Protein AF-A0A522YSC3-F1 (afdb_monomer_lite)

Secondary structure (DSSP, 8-state):
-EEEEEEE-TT--EEEEEEEEGGGTEEEEEEEETTEEEEEEEETTEEEEEEEE--SSPEE-HHHHHHHHHHTHHHHHTT--EEEEEEETTTTEEEEEEEEEE---TT-EEEEEEESSHHHHTTSPPEEEEE-TT--EEEEEEEEEEEEEETTEEEEEEEEEE-----TT--

pLDDT: mean 93.03, std 8.49, range [45.38, 98.62]

Radius of gyration: 16.41 Å; chains: 1; bounding box: 40×37×40 Å

Structure (mmCIF, N/CA/C/O backbone):
data_AF-A0A522YSC3-F1
#
_entry.id   AF-A0A522YSC3-F1
#
loop_
_atom_site.group_PDB
_atom_site.id
_atom_site.type_symbol
_atom_site.label_atom_id
_atom_site.label_alt_id
_atom_site.label_comp_id
_atom_site.label_asym_id
_atom_site.label_entity_id
_atom_site.label_seq_id
_atom_site.pdbx_PDB_ins_code
_atom_site.Cartn_x
_atom_site.Cartn_y
_atom_site.Cartn_z
_atom_site.occupancy
_atom_site.B_iso_or_equiv
_atom_site.auth_seq_id
_atom_site.auth_comp_id
_atom_site.auth_asym_id
_atom_site.auth_atom_id
_atom_site.pdbx_PDB_model_num
ATOM 1 N N . MET A 1 1 ? 10.101 -14.836 -5.448 1.00 84.44 1 MET A N 1
ATOM 2 C CA . MET A 1 1 ? 10.230 -14.175 -4.134 1.00 84.44 1 MET A CA 1
ATOM 3 C C . MET A 1 1 ? 10.007 -12.687 -4.328 1.00 84.44 1 MET A C 1
ATOM 5 O O . MET A 1 1 ? 10.364 -12.178 -5.385 1.00 84.44 1 MET A O 1
ATOM 9 N N . LEU A 1 2 ? 9.428 -12.027 -3.333 1.00 92.00 2 LEU A N 1
ATOM 10 C CA . LEU A 1 2 ? 9.258 -10.583 -3.260 1.00 92.00 2 LEU A CA 1
ATOM 11 C C . LEU A 1 2 ? 9.817 -10.126 -1.913 1.00 92.00 2 LEU A C 1
ATOM 13 O O . LEU A 1 2 ? 9.566 -10.790 -0.910 1.00 92.00 2 LEU A O 1
ATOM 17 N N . ILE A 1 3 ? 10.564 -9.027 -1.897 1.00 95.50 3 ILE A N 1
ATOM 18 C CA . ILE A 1 3 ? 10.986 -8.368 -0.658 1.00 95.50 3 ILE A CA 1
ATOM 19 C C . ILE A 1 3 ? 10.597 -6.899 -0.748 1.00 95.50 3 ILE A C 1
ATOM 21 O O . ILE A 1 3 ? 10.960 -6.223 -1.709 1.00 95.50 3 ILE A O 1
ATOM 25 N N . GLU A 1 4 ? 9.897 -6.421 0.272 1.00 96.50 4 GLU A N 1
ATOM 26 C CA . GLU A 1 4 ? 9.512 -5.026 0.440 1.00 96.50 4 GLU A CA 1
ATOM 27 C C . GLU A 1 4 ? 10.148 -4.475 1.717 1.00 96.50 4 GLU A C 1
ATOM 29 O O . GLU A 1 4 ? 10.076 -5.097 2.777 1.00 96.50 4 GLU A O 1
ATOM 34 N N . LEU A 1 5 ? 10.784 -3.310 1.620 1.00 96.94 5 LEU A N 1
ATOM 35 C CA . LEU A 1 5 ? 11.463 -2.649 2.734 1.00 96.94 5 LEU A CA 1
ATOM 36 C C . LEU A 1 5 ? 11.079 -1.178 2.752 1.00 96.94 5 LEU A C 1
ATOM 38 O O . LEU A 1 5 ? 11.154 -0.516 1.719 1.00 96.94 5 LEU A O 1
ATOM 42 N N . ALA A 1 6 ? 10.717 -0.649 3.918 1.00 97.56 6 ALA A N 1
ATOM 43 C CA . ALA A 1 6 ? 10.451 0.773 4.084 1.00 97.56 6 ALA A CA 1
ATOM 44 C C . ALA A 1 6 ? 11.272 1.356 5.234 1.00 97.56 6 ALA A C 1
ATOM 46 O O . ALA A 1 6 ? 11.353 0.763 6.308 1.00 97.56 6 ALA A O 1
ATOM 47 N N . ALA A 1 7 ? 11.828 2.547 5.023 1.00 97.50 7 ALA A N 1
ATOM 48 C CA . ALA A 1 7 ? 12.315 3.393 6.104 1.00 97.50 7 ALA A CA 1
ATOM 49 C C . ALA A 1 7 ? 11.218 4.403 6.447 1.00 97.50 7 ALA A C 1
ATOM 51 O O . ALA A 1 7 ? 10.757 5.136 5.569 1.00 97.50 7 ALA A O 1
ATOM 52 N N . HIS A 1 8 ? 10.802 4.454 7.708 1.00 96.06 8 HIS A N 1
ATOM 53 C CA . HIS A 1 8 ? 9.745 5.343 8.184 1.00 96.06 8 HIS A CA 1
ATOM 54 C C . HIS A 1 8 ? 10.037 5.846 9.603 1.00 96.06 8 HIS A C 1
ATOM 56 O O . HIS A 1 8 ? 10.905 5.311 10.290 1.00 96.06 8 HIS A O 1
ATOM 62 N N . ASP A 1 9 ? 9.342 6.898 10.038 1.00 93.06 9 ASP A N 1
ATOM 63 C CA . ASP A 1 9 ? 9.384 7.338 11.438 1.00 93.06 9 ASP A CA 1
ATOM 64 C C . ASP A 1 9 ? 8.435 6.521 12.339 1.00 93.06 9 ASP A C 1
ATOM 66 O O . ASP A 1 9 ? 7.758 5.594 11.888 1.00 93.06 9 ASP A O 1
ATOM 70 N N . THR A 1 10 ? 8.375 6.857 13.629 1.00 88.94 10 THR A N 1
ATOM 71 C CA . THR A 1 10 ? 7.506 6.187 14.613 1.00 88.94 10 THR A CA 1
ATOM 72 C C . THR A 1 10 ? 6.010 6.359 14.330 1.00 88.94 10 THR A C 1
ATOM 74 O O . THR A 1 10 ? 5.205 5.577 14.826 1.00 88.94 10 THR A O 1
ATOM 77 N N . GLY A 1 11 ? 5.628 7.350 13.521 1.00 89.19 11 GLY A N 1
ATOM 78 C CA . GLY A 1 11 ? 4.263 7.564 13.045 1.00 89.19 11 GLY A CA 1
ATOM 79 C C . GLY A 1 11 ? 3.957 6.856 11.725 1.00 89.19 11 GLY A C 1
ATOM 80 O O . GLY A 1 11 ? 2.902 7.109 11.144 1.00 89.19 11 GLY A O 1
ATOM 81 N N . TYR A 1 12 ? 4.859 5.993 11.243 1.00 91.69 12 TYR A N 1
ATOM 82 C CA . TYR A 1 12 ? 4.793 5.318 9.943 1.00 91.69 12 TYR A CA 1
ATOM 83 C C . TYR A 1 12 ? 4.873 6.261 8.730 1.00 91.69 12 TYR A C 1
ATOM 85 O O . TYR A 1 12 ? 4.520 5.872 7.612 1.00 91.69 12 TYR A O 1
ATOM 93 N N . LYS A 1 13 ? 5.392 7.486 8.901 1.00 93.69 13 LYS A N 1
ATOM 94 C CA . LYS A 1 13 ? 5.648 8.389 7.775 1.00 93.69 13 LYS A CA 1
ATOM 95 C C . LYS A 1 13 ? 6.859 7.901 6.984 1.00 93.69 13 LYS A C 1
ATOM 97 O O . LYS A 1 13 ? 7.979 7.861 7.494 1.00 93.69 13 LYS A O 1
ATOM 102 N N . VAL A 1 14 ? 6.622 7.549 5.724 1.00 97.25 14 VAL A N 1
ATOM 103 C CA . VAL A 1 14 ? 7.606 6.938 4.822 1.00 97.25 14 VAL A CA 1
ATOM 104 C C . VAL A 1 14 ? 8.677 7.948 4.399 1.00 97.25 14 VAL A C 1
ATOM 106 O O . VAL A 1 14 ? 8.369 9.088 4.055 1.00 97.25 14 VAL A O 1
ATOM 109 N N . ARG A 1 15 ? 9.938 7.509 4.394 1.00 97.62 15 ARG A N 1
ATOM 110 C CA . ARG A 1 15 ? 11.103 8.220 3.836 1.00 97.62 15 ARG A CA 1
ATOM 111 C C . ARG A 1 15 ? 11.675 7.502 2.620 1.00 97.62 15 ARG A C 1
ATOM 113 O O . ARG A 1 15 ? 12.094 8.144 1.662 1.00 97.62 15 ARG A O 1
ATOM 120 N N . GLU A 1 16 ? 11.667 6.174 2.654 1.00 98.31 16 GLU A N 1
ATOM 121 C CA . GLU A 1 16 ? 12.124 5.320 1.562 1.00 98.31 16 GLU A CA 1
ATOM 122 C C . GLU A 1 16 ? 11.254 4.068 1.475 1.00 98.31 16 GLU A C 1
ATOM 124 O O . GLU A 1 16 ? 10.802 3.557 2.500 1.00 98.31 16 GLU A O 1
ATOM 129 N N . PHE A 1 17 ? 11.047 3.569 0.259 1.00 98.44 17 PHE A N 1
ATOM 130 C CA . PHE A 1 17 ? 10.411 2.288 -0.012 1.00 98.44 17 PHE A CA 1
ATOM 131 C C . PHE A 1 17 ? 11.133 1.579 -1.156 1.00 98.44 17 PHE A C 1
ATOM 133 O O . PHE A 1 17 ? 11.312 2.166 -2.219 1.00 98.44 17 PHE A O 1
ATOM 140 N N . THR A 1 18 ? 11.528 0.327 -0.943 1.00 98.19 18 THR A N 1
ATOM 141 C CA . THR A 1 18 ? 12.218 -0.513 -1.925 1.00 98.19 18 THR A CA 1
ATOM 142 C C . THR A 1 18 ? 11.466 -1.828 -2.113 1.00 98.19 18 THR A C 1
ATOM 144 O O . THR A 1 18 ? 11.088 -2.477 -1.140 1.00 98.19 18 THR A O 1
ATOM 147 N N . GLU A 1 19 ? 11.293 -2.232 -3.371 1.00 97.81 19 GLU A N 1
ATOM 148 C CA . GLU A 1 19 ? 10.710 -3.502 -3.805 1.00 97.81 19 GLU A CA 1
ATOM 149 C C . GLU A 1 19 ? 11.732 -4.272 -4.650 1.00 97.81 19 GLU A C 1
ATOM 151 O O . GLU A 1 19 ? 12.125 -3.829 -5.733 1.00 97.81 19 GLU A O 1
ATOM 156 N N . ASN A 1 20 ? 12.107 -5.463 -4.186 1.00 97.12 20 ASN A N 1
ATOM 157 C CA . ASN A 1 20 ? 12.852 -6.446 -4.965 1.00 97.12 20 ASN A CA 1
ATOM 158 C C . ASN A 1 20 ? 11.882 -7.524 -5.453 1.00 97.12 20 ASN A C 1
ATOM 160 O O . ASN A 1 20 ? 11.536 -8.455 -4.719 1.00 97.12 20 ASN A O 1
ATOM 164 N N . GLN A 1 21 ? 11.449 -7.404 -6.705 1.00 95.31 21 GLN A N 1
ATOM 165 C CA . GLN A 1 21 ? 10.531 -8.338 -7.345 1.00 95.31 21 GLN A CA 1
ATOM 166 C C . GLN A 1 21 ? 11.321 -9.351 -8.183 1.00 95.31 21 GLN A C 1
ATOM 168 O O . GLN A 1 21 ? 11.493 -9.205 -9.399 1.00 95.31 21 GLN A O 1
ATOM 173 N N . PHE A 1 22 ? 11.803 -10.408 -7.524 1.00 93.94 22 PHE A N 1
ATOM 174 C CA . PHE A 1 22 ? 12.662 -11.423 -8.143 1.00 93.94 22 PHE A CA 1
ATOM 175 C C . PHE A 1 22 ? 11.950 -12.225 -9.238 1.00 93.94 22 PHE A C 1
ATOM 177 O O . PHE A 1 22 ? 12.616 -12.750 -10.123 1.00 93.94 22 PHE A O 1
ATOM 184 N N . GLN A 1 23 ? 10.612 -12.296 -9.224 1.00 93.31 23 GLN A N 1
ATOM 185 C CA . GLN A 1 23 ? 9.846 -12.948 -10.299 1.00 93.31 23 GLN A CA 1
ATOM 186 C C . GLN A 1 23 ? 10.053 -12.253 -11.651 1.00 93.31 23 GLN A C 1
ATOM 188 O O . GLN A 1 23 ? 10.023 -12.902 -12.691 1.00 93.31 23 GLN A O 1
ATOM 193 N N . LEU A 1 24 ? 10.292 -10.939 -11.623 1.00 92.62 24 LEU A N 1
ATOM 19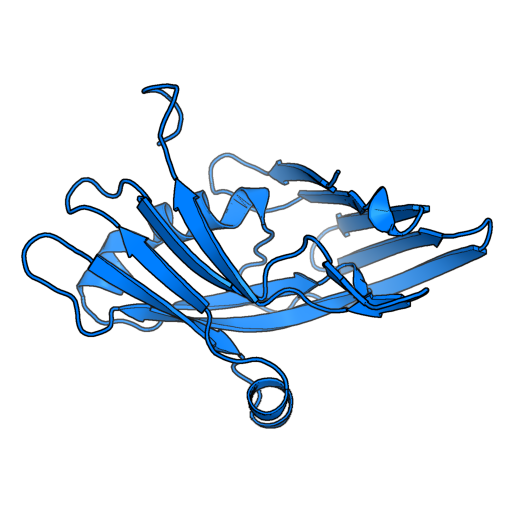4 C CA . LEU A 1 24 ? 10.442 -10.093 -12.806 1.00 92.62 24 LEU A CA 1
ATOM 195 C C . LEU A 1 24 ? 11.890 -9.633 -13.031 1.00 92.62 24 LEU A C 1
ATOM 197 O O . LEU A 1 24 ? 12.134 -8.860 -13.953 1.00 92.62 24 LEU A O 1
ATOM 201 N N . GLY A 1 25 ? 12.836 -10.039 -12.174 1.00 94.44 25 GLY A N 1
ATOM 202 C CA . GLY A 1 25 ? 14.203 -9.507 -12.196 1.00 94.44 25 GLY A CA 1
ATOM 203 C C . GLY A 1 25 ? 14.243 -7.979 -12.067 1.00 94.44 25 GLY A C 1
ATOM 204 O O . GLY A 1 25 ? 15.043 -7.328 -12.739 1.00 94.44 25 GLY A O 1
ATOM 205 N N . LYS A 1 26 ? 13.333 -7.410 -11.262 1.00 96.00 26 LYS A N 1
ATOM 206 C CA . LYS A 1 26 ? 13.122 -5.964 -11.134 1.00 96.00 26 LYS A CA 1
ATOM 207 C C . LYS A 1 26 ? 13.421 -5.498 -9.713 1.00 96.00 26 LYS A C 1
ATOM 209 O O . LYS A 1 26 ? 12.896 -6.063 -8.754 1.00 96.00 26 LYS A O 1
ATOM 214 N N . VAL A 1 27 ? 14.181 -4.415 -9.601 1.00 97.50 27 VAL A N 1
ATOM 215 C CA . VAL A 1 27 ? 14.350 -3.639 -8.366 1.00 97.50 27 VAL A CA 1
ATOM 216 C C . VAL A 1 27 ? 13.696 -2.284 -8.573 1.00 97.50 27 VAL A C 1
ATOM 218 O O . VAL A 1 27 ? 13.813 -1.687 -9.641 1.00 97.50 27 VAL A O 1
ATOM 221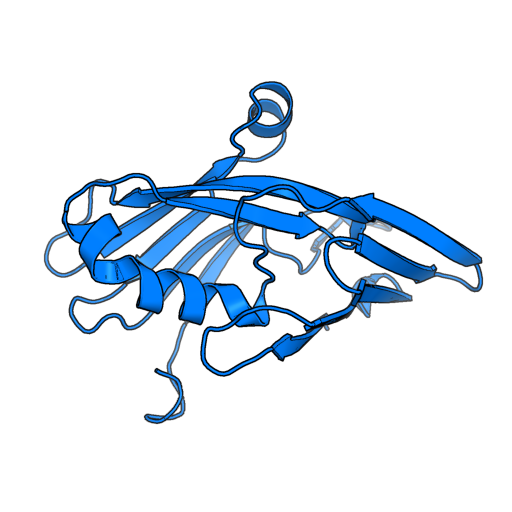 N N . SER A 1 28 ? 12.936 -1.799 -7.602 1.00 98.06 28 SER A N 1
ATOM 222 C CA . SER A 1 28 ? 12.310 -0.479 -7.672 1.00 98.06 28 SER A CA 1
ATOM 223 C C . SER A 1 28 ? 12.383 0.216 -6.326 1.00 98.06 28 SER A C 1
ATOM 225 O O . SER A 1 28 ? 12.311 -0.432 -5.287 1.00 98.06 28 SER A O 1
ATOM 227 N N . LYS A 1 29 ? 12.547 1.534 -6.350 1.00 98.44 29 LYS A N 1
ATOM 228 C CA . LYS A 1 29 ? 12.740 2.359 -5.163 1.00 98.44 29 LYS A CA 1
ATOM 229 C C . LYS A 1 29 ? 11.955 3.657 -5.286 1.00 98.44 29 LYS A C 1
ATOM 231 O O . LYS A 1 29 ? 11.830 4.209 -6.376 1.00 98.44 29 LYS A O 1
ATOM 236 N N . MET A 1 30 ? 11.466 4.145 -4.157 1.00 98.62 30 MET A N 1
ATOM 237 C CA . MET A 1 30 ? 10.926 5.483 -3.981 1.00 98.62 30 MET A CA 1
ATOM 238 C C . MET A 1 30 ? 11.617 6.149 -2.787 1.00 98.62 30 MET A C 1
ATOM 240 O O . MET A 1 30 ? 11.753 5.530 -1.732 1.00 98.62 30 MET A O 1
ATOM 244 N N . THR A 1 31 ? 12.029 7.406 -2.932 1.00 98.56 31 THR A N 1
ATOM 245 C CA . THR A 1 31 ? 12.519 8.257 -1.835 1.00 98.56 31 THR A CA 1
ATOM 246 C C . THR A 1 31 ? 11.655 9.502 -1.682 1.00 98.56 31 THR A C 1
ATOM 248 O O . THR A 1 31 ? 11.051 9.971 -2.649 1.00 98.56 31 THR A O 1
ATOM 251 N N . VAL A 1 32 ? 11.592 10.029 -0.458 1.00 98.12 32 VAL A N 1
ATOM 252 C CA . VAL A 1 32 ? 10.848 11.247 -0.114 1.00 98.12 32 VAL A CA 1
ATOM 253 C C . VAL A 1 32 ? 11.817 12.356 0.296 1.00 98.12 32 VAL A C 1
ATOM 255 O O . VAL A 1 32 ? 12.544 12.222 1.278 1.00 98.12 32 VAL A O 1
ATOM 258 N N . GLU A 1 33 ? 11.780 13.479 -0.419 1.00 96.00 33 GLU A N 1
ATOM 259 C CA . GLU A 1 33 ? 12.530 14.707 -0.129 1.00 96.00 33 GLU A CA 1
ATOM 260 C C . GLU A 1 33 ? 11.541 15.869 0.041 1.00 96.00 33 GLU A C 1
ATOM 262 O O . GLU A 1 33 ? 11.028 16.426 -0.931 1.00 96.00 33 GLU A O 1
ATOM 267 N N . GLY A 1 34 ? 11.217 16.223 1.287 1.00 93.81 34 GLY A N 1
ATOM 268 C CA . GLY A 1 34 ? 10.152 17.191 1.564 1.00 93.81 34 GLY A CA 1
ATOM 269 C C . GLY A 1 34 ? 8.788 16.649 1.123 1.00 93.81 34 GLY A C 1
ATOM 270 O O . GLY A 1 34 ? 8.296 15.681 1.700 1.00 93.81 34 GLY A O 1
ATOM 271 N N . ASN A 1 35 ? 8.180 17.269 0.110 1.00 95.12 35 ASN A N 1
ATOM 272 C CA . ASN A 1 35 ? 6.960 16.789 -0.548 1.00 95.12 35 ASN A CA 1
ATOM 273 C C . ASN A 1 35 ? 7.231 16.163 -1.925 1.00 95.12 35 ASN A C 1
ATOM 275 O O . ASN A 1 35 ? 6.290 15.876 -2.658 1.00 95.12 35 ASN A O 1
ATOM 279 N N . LYS A 1 36 ? 8.493 15.975 -2.314 1.00 97.94 36 LYS A N 1
ATOM 280 C CA . LYS A 1 36 ? 8.849 15.400 -3.607 1.00 97.94 36 LYS A CA 1
ATOM 281 C C . LYS A 1 36 ? 9.139 13.912 -3.463 1.00 97.94 36 LYS A C 1
ATOM 283 O O . LYS A 1 36 ? 9.914 13.506 -2.600 1.00 97.94 36 LYS A O 1
ATOM 288 N N . LEU A 1 37 ? 8.516 13.113 -4.317 1.00 98.50 37 LEU A N 1
ATOM 289 C CA . LEU A 1 37 ? 8.771 11.688 -4.465 1.00 98.50 37 LEU A CA 1
ATOM 290 C C . LEU A 1 37 ? 9.667 11.487 -5.677 1.00 98.50 37 LEU A C 1
ATOM 292 O O . LEU A 1 37 ? 9.383 12.024 -6.749 1.00 98.50 37 LEU A O 1
ATOM 296 N N . ARG A 1 38 ? 10.730 10.702 -5.519 1.00 98.56 38 ARG A N 1
ATOM 297 C CA . ARG A 1 38 ? 11.565 10.257 -6.638 1.00 98.56 38 ARG A CA 1
ATOM 298 C C . ARG A 1 38 ? 11.491 8.753 -6.737 1.00 98.56 38 ARG A C 1
ATOM 300 O O . ARG A 1 38 ? 11.710 8.058 -5.750 1.00 98.56 38 ARG A O 1
ATOM 307 N N . PHE A 1 39 ? 11.199 8.270 -7.931 1.00 98.62 39 PHE A N 1
ATOM 308 C CA . PHE A 1 39 ? 11.087 6.859 -8.245 1.00 98.62 39 PHE A CA 1
ATOM 309 C C . PHE A 1 39 ? 12.270 6.431 -9.102 1.00 98.62 39 PHE A C 1
ATOM 311 O O . PHE A 1 39 ? 12.707 7.163 -9.990 1.00 98.62 39 PHE A O 1
ATOM 318 N N . TYR A 1 40 ? 12.735 5.212 -8.876 1.00 98.38 40 TYR A N 1
ATOM 319 C CA . TYR A 1 40 ? 13.747 4.541 -9.678 1.00 98.38 40 TYR A CA 1
ATOM 320 C C . TYR A 1 40 ? 13.330 3.089 -9.904 1.00 98.38 40 TYR A C 1
ATOM 322 O O . TYR A 1 40 ? 12.765 2.451 -9.013 1.00 98.38 40 TYR A O 1
ATOM 330 N N . SER A 1 41 ? 13.606 2.554 -11.088 1.00 97.88 41 SER A N 1
ATOM 331 C CA . SER A 1 41 ? 13.383 1.149 -11.414 1.00 97.88 41 SER A CA 1
ATOM 332 C C . SER A 1 41 ? 14.501 0.625 -12.305 1.00 97.88 41 SER A C 1
ATOM 334 O O . SER A 1 41 ? 14.867 1.283 -13.277 1.00 97.88 41 SER A O 1
ATOM 336 N N . LEU A 1 42 ? 15.003 -0.569 -11.995 1.00 97.44 42 LEU A N 1
ATOM 337 C CA . LEU A 1 42 ? 15.972 -1.316 -12.789 1.00 97.44 42 LEU A CA 1
ATOM 338 C C . LEU A 1 42 ? 15.376 -2.678 -13.144 1.00 97.44 42 LEU A C 1
ATOM 340 O O . LEU A 1 42 ? 15.047 -3.464 -12.254 1.00 97.44 42 LEU A O 1
ATOM 344 N N . ALA A 1 43 ? 15.262 -2.968 -14.439 1.00 95.44 43 ALA A N 1
ATOM 345 C CA . ALA A 1 43 ? 14.822 -4.267 -14.947 1.00 95.44 43 ALA A CA 1
ATOM 346 C C . ALA A 1 43 ? 15.568 -4.614 -16.238 1.00 95.44 43 ALA A C 1
ATOM 348 O O . ALA A 1 43 ? 15.587 -3.819 -17.178 1.00 95.44 43 ALA A O 1
ATOM 349 N N . GLY A 1 44 ? 16.184 -5.799 -16.298 1.00 91.19 44 GLY A N 1
ATOM 350 C CA . GLY A 1 44 ? 16.890 -6.264 -17.501 1.00 91.19 44 GLY A CA 1
ATOM 351 C C . GLY A 1 44 ? 17.970 -5.293 -18.003 1.00 91.19 44 GLY A C 1
ATOM 352 O O . GLY A 1 44 ? 18.092 -5.087 -19.207 1.00 91.19 44 GLY A O 1
ATOM 353 N N . GLY A 1 45 ? 18.689 -4.634 -17.085 1.00 93.12 45 GLY A N 1
ATOM 354 C CA . GLY A 1 45 ? 19.723 -3.640 -17.404 1.00 93.12 45 GLY A CA 1
ATOM 355 C C . GLY A 1 45 ? 19.199 -2.272 -17.855 1.00 93.12 45 GLY A C 1
ATOM 356 O O . GLY A 1 45 ? 19.996 -1.399 -18.182 1.00 93.12 45 GLY A O 1
ATOM 357 N N . LYS A 1 46 ? 17.877 -2.064 -17.883 1.00 96.00 46 LYS A N 1
ATOM 358 C CA . LYS A 1 46 ? 17.265 -0.776 -18.223 1.00 96.00 46 LYS A CA 1
ATOM 359 C C . LYS A 1 46 ? 16.836 -0.045 -16.966 1.00 96.00 46 LYS A C 1
ATOM 361 O O . LYS A 1 46 ? 16.083 -0.591 -16.158 1.00 96.00 46 LYS A O 1
ATOM 366 N N . GLU A 1 47 ? 17.271 1.202 -16.863 1.00 97.44 47 GLU A N 1
ATOM 367 C CA . GLU A 1 47 ? 16.892 2.112 -15.791 1.00 97.44 47 GLU A CA 1
ATOM 368 C C . GLU A 1 47 ? 15.749 3.027 -16.223 1.00 97.44 47 GLU A C 1
ATOM 370 O O . GLU A 1 47 ? 15.662 3.454 -17.377 1.00 97.44 47 GLU A O 1
ATOM 375 N N . LYS A 1 48 ? 14.863 3.331 -15.279 1.00 97.88 48 LYS A N 1
ATOM 376 C CA . LYS A 1 48 ? 13.819 4.345 -15.412 1.00 97.88 48 LYS A CA 1
ATOM 377 C C . LYS A 1 48 ? 13.758 5.171 -14.140 1.00 97.88 48 LYS A C 1
ATOM 379 O O . LYS A 1 48 ? 13.955 4.640 -13.046 1.00 97.88 48 LYS A O 1
ATOM 384 N N . SER A 1 49 ? 13.414 6.443 -14.285 1.00 97.94 49 SER A N 1
ATOM 385 C CA . SER A 1 49 ? 13.130 7.351 -13.179 1.00 97.94 49 SER A CA 1
ATOM 386 C C . SER A 1 49 ? 11.845 8.134 -13.441 1.00 97.94 49 SER A C 1
ATOM 388 O O . SER A 1 49 ? 11.430 8.311 -14.587 1.00 97.94 49 SER A O 1
ATOM 390 N N . ALA A 1 50 ? 11.193 8.559 -12.365 1.00 98.19 50 ALA A N 1
ATOM 391 C CA . ALA A 1 50 ? 10.030 9.436 -12.406 1.00 98.19 50 ALA A CA 1
ATOM 392 C C . ALA A 1 50 ? 9.986 10.271 -11.127 1.00 98.19 50 ALA A C 1
ATOM 394 O O . ALA A 1 50 ? 10.627 9.929 -10.130 1.00 98.19 50 ALA A O 1
ATOM 395 N N . GLU A 1 51 ? 9.219 11.353 -11.143 1.00 98.06 51 GLU A N 1
ATOM 396 C CA . GLU A 1 51 ? 9.038 12.216 -9.982 1.00 98.06 51 GLU A CA 1
ATOM 397 C C . GLU A 1 51 ? 7.572 12.607 -9.838 1.00 98.06 51 GLU A C 1
ATOM 399 O O . GLU A 1 51 ? 6.875 12.822 -10.828 1.00 98.06 51 GLU A O 1
ATOM 404 N N . GLU A 1 52 ? 7.117 12.733 -8.597 1.00 97.38 52 GLU A N 1
ATOM 405 C CA . GLU A 1 52 ? 5.778 13.217 -8.264 1.00 97.38 52 GLU A CA 1
ATOM 406 C C . GLU A 1 52 ? 5.886 14.216 -7.109 1.00 97.38 52 GLU A C 1
ATOM 408 O O . GLU A 1 52 ? 6.726 14.075 -6.219 1.00 97.38 52 GLU A O 1
ATOM 413 N N . THR A 1 53 ? 5.027 15.231 -7.093 1.00 97.50 53 THR A N 1
ATOM 414 C CA . THR A 1 53 ? 4.829 16.060 -5.901 1.00 97.50 53 THR A CA 1
ATOM 415 C C . THR A 1 53 ? 3.677 15.486 -5.087 1.00 97.50 53 THR A C 1
ATOM 417 O O . THR A 1 53 ? 2.536 15.457 -5.542 1.00 97.50 53 THR A O 1
ATOM 420 N N . LEU A 1 54 ? 3.974 15.038 -3.869 1.00 94.50 54 LEU A N 1
ATOM 421 C CA . LEU A 1 54 ? 2.987 14.544 -2.924 1.00 94.50 54 LEU A CA 1
ATOM 422 C C . LEU A 1 54 ? 2.076 15.693 -2.469 1.00 94.50 54 LEU A C 1
ATOM 424 O O . LEU A 1 54 ? 2.540 16.761 -2.061 1.00 94.50 54 LEU A O 1
ATOM 428 N N . GLY A 1 55 ? 0.767 15.450 -2.531 1.00 93.31 55 GLY A N 1
ATOM 429 C CA . GLY A 1 55 ? -0.247 16.351 -1.987 1.00 93.31 55 GLY A CA 1
ATOM 430 C C . GLY A 1 55 ? -0.321 16.318 -0.455 1.00 93.31 55 GLY A C 1
ATOM 431 O O . GLY A 1 55 ? 0.608 15.913 0.236 1.00 93.31 55 GLY A O 1
ATOM 432 N N . SER A 1 56 ? -1.465 16.726 0.094 1.00 94.50 56 SER A N 1
ATOM 433 C CA . SER A 1 56 ? -1.685 16.788 1.548 1.00 94.50 56 SER A CA 1
ATOM 434 C C . SER A 1 56 ? -2.071 15.454 2.196 1.00 94.50 56 SER A C 1
ATOM 436 O O . SER A 1 56 ? -2.079 15.350 3.422 1.00 94.50 56 SER A O 1
ATOM 438 N N . LEU A 1 57 ? -2.423 14.440 1.400 1.00 96.69 57 LEU A N 1
ATOM 439 C CA . LEU A 1 57 ? -2.823 13.133 1.917 1.00 96.69 57 LEU A CA 1
ATOM 440 C C . LEU A 1 57 ? -1.605 12.315 2.384 1.00 96.69 57 LEU A C 1
ATOM 442 O O . LEU A 1 57 ? -0.556 12.377 1.739 1.00 96.69 57 LEU A O 1
ATOM 446 N N . PRO A 1 58 ? -1.744 11.497 3.447 1.00 96.94 58 PRO A N 1
ATOM 447 C CA . PRO A 1 58 ? -0.671 10.620 3.913 1.00 96.94 58 PRO A CA 1
ATOM 448 C C . PRO A 1 58 ? -0.183 9.665 2.820 1.00 96.94 58 PRO A C 1
ATOM 450 O O . PRO A 1 58 ? -0.995 9.098 2.090 1.00 96.94 58 PRO A O 1
ATOM 453 N N . LEU A 1 59 ? 1.132 9.457 2.739 1.00 98.19 59 LEU A N 1
ATOM 454 C CA . LEU A 1 59 ? 1.752 8.441 1.889 1.00 98.19 59 LEU A CA 1
ATOM 455 C C . LEU A 1 59 ? 1.872 7.117 2.650 1.00 98.19 59 LEU A C 1
ATOM 457 O O . LEU A 1 59 ? 2.402 7.088 3.760 1.00 98.19 59 LEU A O 1
ATOM 461 N N . VAL A 1 60 ? 1.434 6.027 2.027 1.00 97.94 60 VAL A N 1
ATOM 462 C CA . VAL A 1 60 ? 1.461 4.667 2.575 1.00 97.94 60 VAL A CA 1
ATOM 463 C C . VAL A 1 60 ? 2.111 3.719 1.567 1.00 97.94 60 VAL A C 1
ATOM 465 O O . VAL A 1 60 ? 1.945 3.868 0.354 1.00 97.94 60 VAL A O 1
ATOM 468 N N . VAL A 1 61 ? 2.852 2.739 2.079 1.00 97.44 61 VAL A N 1
ATOM 469 C CA . VAL A 1 61 ? 3.475 1.651 1.311 1.00 97.44 61 VAL A CA 1
ATOM 470 C C . VAL A 1 61 ? 3.173 0.318 1.990 1.00 97.44 61 VAL A C 1
ATOM 472 O O . VAL A 1 61 ? 2.755 0.322 3.148 1.00 97.44 61 VAL A O 1
ATOM 475 N N . GLY A 1 62 ? 3.390 -0.810 1.307 1.00 93.81 62 GLY A N 1
ATOM 476 C CA . GLY A 1 62 ? 3.080 -2.148 1.837 1.00 93.81 62 GLY A CA 1
ATOM 477 C C . GLY A 1 62 ? 3.563 -2.351 3.281 1.00 93.81 62 GLY A C 1
ATOM 478 O O . GLY A 1 62 ? 2.732 -2.544 4.171 1.00 93.81 62 GLY A O 1
ATOM 479 N N . PRO A 1 63 ? 4.866 -2.159 3.569 1.00 95.25 63 PRO A N 1
ATOM 480 C CA . PRO A 1 63 ? 5.403 -2.326 4.921 1.00 95.25 63 PRO A CA 1
ATOM 481 C C . PRO A 1 63 ? 4.846 -1.372 5.993 1.00 95.25 63 PRO A C 1
ATOM 483 O O . PRO A 1 63 ? 4.911 -1.696 7.174 1.00 95.25 63 PRO A O 1
ATOM 486 N N . THR A 1 64 ? 4.302 -0.204 5.624 1.00 96.62 64 THR A N 1
ATOM 487 C CA . THR A 1 64 ? 3.726 0.754 6.590 1.00 96.62 64 THR A CA 1
ATOM 488 C C . THR A 1 64 ? 2.206 0.686 6.688 1.00 96.62 64 THR A C 1
ATOM 490 O O . THR A 1 64 ? 1.618 1.335 7.554 1.00 96.62 64 THR A O 1
ATOM 493 N N . PHE A 1 65 ? 1.553 -0.108 5.835 1.00 95.12 65 PHE A N 1
ATOM 494 C CA . PHE A 1 65 ? 0.099 -0.161 5.736 1.00 95.12 65 PHE A CA 1
ATOM 495 C C . PHE A 1 65 ? -0.570 -0.577 7.049 1.00 95.12 65 PHE A C 1
ATOM 497 O O . PHE A 1 65 ? -1.494 0.091 7.507 1.00 95.12 65 PHE A O 1
ATOM 504 N N . TYR A 1 66 ? -0.089 -1.645 7.687 1.00 92.50 66 TYR A N 1
ATOM 505 C CA . TYR A 1 66 ? -0.687 -2.135 8.930 1.00 92.50 66 TYR A CA 1
ATOM 506 C C . TYR A 1 66 ? -0.583 -1.101 10.063 1.00 92.50 66 TYR A C 1
ATOM 508 O O . TYR A 1 66 ? -1.578 -0.802 10.723 1.00 92.50 66 TYR A O 1
ATOM 516 N N . GLY A 1 67 ? 0.580 -0.458 10.208 1.00 93.50 67 GLY A N 1
ATOM 517 C CA . GLY A 1 67 ? 0.770 0.650 11.146 1.00 93.50 67 GLY A CA 1
ATOM 518 C C . GLY A 1 67 ? -0.137 1.849 10.855 1.00 93.50 67 GLY A C 1
ATOM 519 O O . GLY A 1 67 ? -0.700 2.454 11.768 1.00 93.50 67 GLY A O 1
ATOM 520 N N . PHE A 1 68 ? -0.359 2.159 9.575 1.00 96.44 68 PHE A N 1
ATOM 521 C CA . PHE A 1 68 ? -1.304 3.194 9.160 1.00 96.44 68 PHE A CA 1
ATOM 522 C C . PHE A 1 68 ? -2.751 2.858 9.554 1.00 96.44 68 PHE A C 1
ATOM 524 O O . PHE A 1 68 ? -3.458 3.729 10.069 1.00 96.44 68 PHE A O 1
ATOM 531 N N . VAL A 1 69 ? -3.191 1.608 9.363 1.00 96.38 69 VAL A N 1
ATOM 532 C CA . VAL A 1 69 ? -4.514 1.141 9.816 1.00 96.38 69 VAL A CA 1
ATOM 533 C C . VAL A 1 69 ? -4.627 1.251 11.334 1.00 96.38 69 VAL A C 1
ATOM 535 O O . VAL A 1 69 ? -5.616 1.789 11.831 1.00 96.38 69 VAL A O 1
ATOM 538 N N . TYR A 1 70 ? -3.605 0.803 12.067 1.00 94.50 70 TYR A N 1
ATOM 539 C CA . TYR A 1 70 ? -3.570 0.858 13.527 1.00 94.50 70 TYR A CA 1
ATOM 540 C C . TYR A 1 70 ? -3.713 2.294 14.053 1.00 94.50 70 TYR A C 1
ATOM 542 O O . TYR A 1 70 ? -4.555 2.558 14.914 1.00 94.50 70 TYR A O 1
ATOM 550 N N . ASN A 1 71 ? -2.971 3.241 13.473 1.00 95.69 71 ASN A N 1
ATOM 551 C CA . ASN A 1 71 ? -3.030 4.660 13.837 1.00 95.69 71 ASN A CA 1
ATOM 552 C C . ASN A 1 71 ? -4.382 5.320 13.519 1.00 95.69 71 ASN A C 1
ATOM 554 O O . ASN A 1 71 ? -4.713 6.353 14.095 1.00 95.69 71 ASN A O 1
ATOM 558 N N . ASN A 1 72 ? -5.172 4.736 12.617 1.00 97.00 72 ASN A N 1
ATOM 559 C CA . ASN A 1 72 ? -6.490 5.241 12.229 1.00 97.00 72 ASN A CA 1
ATOM 560 C C . ASN A 1 72 ? -7.648 4.376 12.752 1.00 97.00 72 ASN A C 1
ATOM 562 O O . ASN A 1 72 ? -8.800 4.590 12.363 1.00 97.00 72 ASN A O 1
ATOM 566 N N . TRP A 1 73 ? -7.362 3.421 13.641 1.00 97.31 73 TRP A N 1
ATOM 567 C CA . TRP A 1 73 ? -8.313 2.401 14.071 1.00 97.31 73 TRP A CA 1
ATOM 568 C C . TRP A 1 73 ? -9.618 2.986 14.612 1.00 97.31 73 TRP A C 1
ATOM 570 O O . TRP A 1 73 ? -10.698 2.621 14.152 1.00 97.31 73 TRP A O 1
ATOM 580 N N . ASP A 1 74 ? -9.529 3.946 15.530 1.00 97.56 74 ASP A N 1
ATOM 581 C CA . ASP A 1 74 ? -10.706 4.527 16.184 1.00 97.56 74 ASP A CA 1
ATOM 582 C C . ASP A 1 74 ? -11.587 5.290 15.187 1.00 97.56 74 ASP A C 1
ATOM 584 O O . ASP A 1 74 ? -12.815 5.218 15.243 1.00 97.56 74 ASP A O 1
ATOM 588 N N . SER A 1 75 ? -10.971 5.958 14.206 1.00 97.75 75 SER A N 1
ATOM 589 C CA . SER A 1 75 ? -11.704 6.616 13.119 1.00 97.75 75 SER A CA 1
ATOM 590 C C . SER A 1 75 ? -12.445 5.601 12.248 1.00 97.75 75 SER A C 1
ATOM 592 O O . SER A 1 75 ? -13.615 5.813 11.928 1.00 97.75 75 SER A O 1
ATOM 594 N N . LEU A 1 76 ? -11.799 4.483 11.906 1.00 98.00 76 LEU A N 1
ATOM 595 C CA . LEU A 1 76 ? -12.413 3.404 11.128 1.00 98.00 76 LEU A CA 1
ATOM 596 C C . LEU A 1 76 ? -13.551 2.730 11.907 1.00 98.00 76 LEU A C 1
ATOM 598 O O . LEU A 1 76 ? -14.599 2.434 11.331 1.00 98.00 76 LEU A O 1
ATOM 602 N N . MET A 1 77 ? -13.391 2.533 13.220 1.00 96.94 77 MET A N 1
ATOM 603 C CA . MET A 1 77 ? -14.430 1.947 14.074 1.00 96.94 77 MET A CA 1
ATOM 604 C C . MET A 1 77 ? -15.633 2.871 14.246 1.00 96.94 77 MET A C 1
ATOM 606 O O . MET A 1 77 ? -16.761 2.384 14.293 1.00 96.94 77 MET A O 1
ATOM 610 N N . ALA A 1 78 ? -15.409 4.186 14.233 1.00 97.19 78 ALA A N 1
ATOM 611 C CA . ALA A 1 78 ? -16.458 5.201 14.178 1.00 97.19 78 ALA A CA 1
ATOM 612 C C . ALA A 1 78 ? -17.129 5.329 12.791 1.00 97.19 78 ALA A C 1
ATOM 614 O O . ALA A 1 78 ? -17.938 6.231 12.582 1.00 97.19 78 ALA A O 1
ATOM 615 N N . GLY A 1 79 ? -16.785 4.469 11.823 1.00 96.69 79 GLY A N 1
ATOM 616 C CA . GLY A 1 79 ? -17.371 4.461 10.481 1.00 96.69 79 GLY A CA 1
ATOM 617 C C . GLY A 1 79 ? -16.842 5.555 9.548 1.00 96.69 79 GLY A C 1
ATOM 618 O O . GLY A 1 79 ? -17.401 5.751 8.466 1.00 96.69 79 GLY A O 1
ATOM 619 N N . LYS A 1 80 ? -15.775 6.267 9.934 1.00 98.12 80 LYS A N 1
ATOM 620 C CA . LYS A 1 80 ? -15.166 7.300 9.088 1.00 98.12 80 LYS A CA 1
ATOM 621 C C . LYS A 1 80 ? -14.388 6.667 7.937 1.00 98.12 80 LYS A C 1
ATOM 623 O O . LYS A 1 80 ? -13.784 5.604 8.074 1.00 98.12 80 LYS A O 1
ATOM 628 N N . THR A 1 81 ? -14.358 7.381 6.818 1.00 98.31 81 THR A N 1
ATOM 629 C CA . THR A 1 81 ? -13.501 7.058 5.675 1.00 98.31 81 THR A CA 1
ATOM 630 C C . THR A 1 81 ? -12.128 7.698 5.857 1.00 98.31 81 THR A C 1
ATOM 632 O O . THR A 1 81 ? -12.035 8.904 6.090 1.00 98.31 81 THR A O 1
ATOM 635 N N . VAL A 1 82 ? -11.063 6.913 5.700 1.00 98.38 82 VAL A N 1
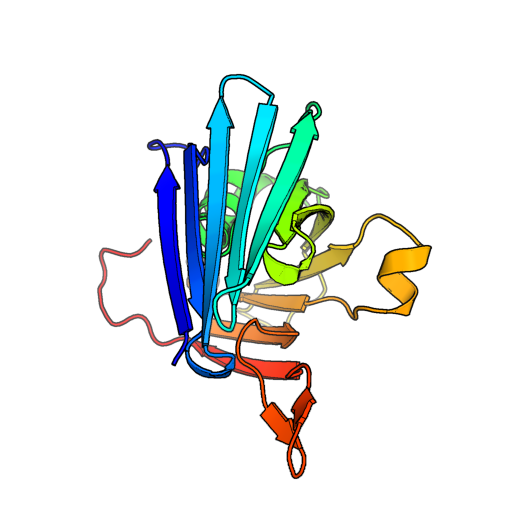ATOM 636 C CA . VAL A 1 82 ? -9.671 7.376 5.820 1.00 98.38 82 VAL A CA 1
ATOM 637 C C . VAL A 1 82 ? -9.023 7.372 4.440 1.00 98.38 82 VAL A C 1
ATOM 639 O O . VAL A 1 82 ? -8.919 6.322 3.815 1.00 98.38 82 VAL A O 1
ATOM 642 N N . LYS A 1 83 ? -8.594 8.539 3.949 1.00 98.19 83 LYS A N 1
ATOM 643 C CA . LYS A 1 83 ? -8.002 8.703 2.609 1.00 98.19 83 LYS A CA 1
ATOM 644 C C . LYS A 1 83 ? -6.485 8.816 2.676 1.00 98.19 83 LYS A C 1
ATOM 646 O O . LYS A 1 83 ? -5.952 9.430 3.596 1.00 98.19 83 LYS A O 1
ATOM 651 N N . PHE A 1 84 ? -5.804 8.269 1.677 1.00 98.06 84 PHE A N 1
ATOM 652 C CA . PHE A 1 84 ? -4.345 8.251 1.601 1.00 98.06 84 PHE A CA 1
ATOM 653 C C . PHE A 1 84 ? -3.857 8.074 0.155 1.00 98.06 84 PHE A C 1
ATOM 655 O O . PHE A 1 84 ? -4.639 7.817 -0.765 1.00 98.06 84 PHE A O 1
ATOM 662 N N . ARG A 1 85 ? -2.549 8.237 -0.051 1.00 97.75 85 ARG A N 1
ATOM 663 C CA . ARG A 1 85 ? -1.834 7.931 -1.293 1.00 97.75 85 ARG A CA 1
ATOM 664 C C . ARG A 1 85 ? -1.033 6.656 -1.089 1.00 97.75 85 ARG A C 1
ATOM 666 O O . ARG A 1 85 ? -0.254 6.568 -0.147 1.00 97.75 85 ARG A O 1
ATOM 673 N N . TYR A 1 86 ? -1.213 5.681 -1.967 1.00 96.75 86 TYR A N 1
ATOM 674 C CA . TYR A 1 86 ? -0.473 4.427 -1.945 1.00 96.75 86 TYR A CA 1
ATOM 675 C C . TYR A 1 86 ? 0.597 4.428 -3.036 1.00 96.75 86 TYR A C 1
ATOM 677 O O . TYR A 1 86 ? 0.286 4.725 -4.191 1.00 96.75 86 TYR A O 1
ATOM 685 N N . CYS A 1 87 ? 1.845 4.119 -2.685 1.00 96.69 87 CYS A N 1
ATOM 686 C CA . CYS A 1 87 ? 2.934 4.015 -3.659 1.00 96.69 87 CYS A CA 1
ATOM 687 C C . CYS A 1 87 ? 2.805 2.732 -4.483 1.00 96.69 87 CYS A C 1
ATOM 689 O O . CYS A 1 87 ? 2.793 1.636 -3.925 1.00 96.69 87 CYS A O 1
ATOM 691 N N . VAL A 1 88 ? 2.760 2.856 -5.811 1.00 93.06 88 VAL A N 1
ATOM 692 C CA . VAL A 1 88 ? 2.744 1.710 -6.724 1.00 93.06 88 VAL A CA 1
ATOM 693 C C . VAL A 1 88 ? 4.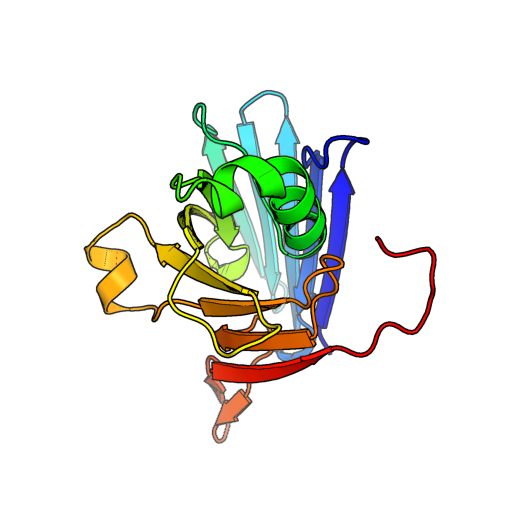023 1.736 -7.552 1.00 93.06 88 VAL A C 1
ATOM 695 O O . VAL A 1 88 ? 4.069 2.308 -8.639 1.00 93.06 88 VAL A O 1
ATOM 698 N N . LEU A 1 89 ? 5.082 1.091 -7.053 1.00 95.25 89 LEU A N 1
ATOM 699 C CA . LEU A 1 89 ? 6.409 1.118 -7.685 1.00 95.25 89 LEU A CA 1
ATOM 700 C C . LEU A 1 89 ? 6.414 0.588 -9.125 1.00 95.25 89 LEU A C 1
ATOM 702 O O . LEU A 1 89 ? 7.168 1.082 -9.957 1.00 95.25 89 LEU A O 1
ATOM 706 N N . ALA A 1 90 ? 5.539 -0.365 -9.458 1.00 90.00 90 ALA A N 1
ATOM 707 C CA . ALA A 1 90 ? 5.371 -0.845 -10.832 1.00 90.00 90 ALA A CA 1
ATOM 708 C C . ALA A 1 90 ? 4.876 0.237 -11.812 1.00 90.00 90 ALA A C 1
ATOM 710 O O . ALA A 1 90 ? 5.113 0.119 -13.011 1.00 90.00 90 ALA A O 1
ATOM 711 N N . ARG A 1 91 ? 4.203 1.276 -11.302 1.00 91.75 91 ARG A N 1
ATOM 712 C CA . ARG A 1 91 ? 3.702 2.424 -12.069 1.00 91.75 91 ARG A CA 1
ATOM 713 C C . ARG A 1 91 ? 4.549 3.687 -11.872 1.00 91.75 91 ARG A C 1
ATOM 715 O O . ARG A 1 91 ? 4.373 4.639 -12.618 1.00 91.75 91 ARG A O 1
ATOM 722 N N . MET A 1 92 ? 5.477 3.674 -10.909 1.00 96.25 92 MET A N 1
ATOM 723 C CA . MET A 1 92 ? 6.326 4.815 -10.536 1.00 96.25 92 MET A CA 1
ATOM 724 C C . MET A 1 92 ? 5.520 6.079 -10.204 1.00 96.25 92 MET A C 1
ATOM 726 O O . MET A 1 92 ? 5.916 7.193 -10.532 1.00 96.25 92 MET A O 1
ATOM 730 N N . GLU A 1 93 ? 4.374 5.878 -9.559 1.00 95.50 93 GLU A N 1
ATOM 731 C CA . GLU A 1 93 ? 3.462 6.932 -9.131 1.00 95.50 93 GLU A CA 1
ATOM 732 C C . GLU A 1 93 ? 2.748 6.510 -7.845 1.00 95.50 93 GLU A C 1
ATOM 734 O O . GLU A 1 93 ? 2.780 5.341 -7.432 1.00 95.50 93 GLU A O 1
ATOM 739 N N . THR A 1 94 ? 2.056 7.458 -7.225 1.00 96.62 94 THR A N 1
ATOM 740 C CA . THR A 1 94 ? 1.102 7.174 -6.161 1.00 96.62 94 THR A CA 1
ATOM 741 C C . THR A 1 94 ? -0.335 7.172 -6.673 1.00 96.62 94 THR A C 1
ATOM 743 O O . THR A 1 94 ? -0.715 7.877 -7.608 1.00 96.62 94 THR A O 1
ATOM 746 N N . VAL A 1 95 ? -1.178 6.373 -6.029 1.00 94.69 95 VAL A N 1
ATOM 747 C CA . VAL A 1 95 ? -2.603 6.255 -6.349 1.00 94.69 95 VAL A CA 1
ATOM 748 C C . VAL A 1 95 ? -3.427 6.591 -5.112 1.00 94.69 95 VAL A C 1
ATOM 750 O O . VAL A 1 95 ? -3.055 6.250 -3.994 1.00 94.69 95 VAL A O 1
ATOM 753 N N . GLY A 1 96 ? -4.542 7.297 -5.296 1.00 96.06 96 GLY A N 1
ATOM 754 C CA . GLY A 1 96 ? -5.452 7.638 -4.204 1.00 96.06 96 GLY A CA 1
ATOM 755 C C . GLY A 1 96 ? -6.294 6.436 -3.794 1.00 96.06 96 GLY A C 1
ATOM 756 O O . GLY A 1 96 ? -6.919 5.806 -4.648 1.00 96.06 96 GLY A O 1
ATOM 757 N N . PHE A 1 97 ? -6.328 6.156 -2.495 1.00 97.06 97 PHE A N 1
ATOM 758 C CA . PHE A 1 97 ? -7.135 5.098 -1.900 1.00 97.06 97 PHE A CA 1
ATOM 759 C C . PHE A 1 97 ? -7.904 5.608 -0.687 1.00 97.06 97 PHE A C 1
ATOM 761 O O . PHE A 1 97 ? -7.549 6.614 -0.064 1.00 97.06 97 PHE A O 1
ATOM 768 N N . GLU A 1 98 ? -8.964 4.885 -0.351 1.00 97.88 98 GLU A N 1
ATOM 769 C CA . GLU A 1 98 ? -9.687 5.072 0.895 1.00 97.88 98 GLU A CA 1
ATOM 770 C C . GLU A 1 98 ? -9.920 3.753 1.627 1.00 97.88 98 GLU A C 1
ATOM 772 O O . GLU A 1 98 ? -10.144 2.720 0.996 1.00 97.88 98 GLU A O 1
ATOM 777 N N . LEU A 1 99 ? -9.860 3.817 2.958 1.00 98.31 99 LEU A N 1
ATOM 778 C CA . LEU A 1 99 ? -10.231 2.748 3.874 1.00 98.31 99 LEU A CA 1
ATOM 779 C C . LEU A 1 99 ? -11.590 3.038 4.495 1.00 98.31 99 LEU A C 1
ATOM 781 O O . LEU A 1 99 ? -11.848 4.158 4.949 1.00 98.31 99 LEU A O 1
ATOM 785 N N . LYS A 1 100 ? -12.427 2.007 4.579 1.00 98.19 100 LYS A N 1
ATOM 786 C CA . LYS A 1 100 ? -13.699 2.061 5.296 1.00 98.19 100 LYS A CA 1
ATOM 787 C C . LYS A 1 100 ? -13.983 0.725 5.974 1.00 98.19 100 LYS A C 1
ATOM 789 O O . LYS A 1 100 ? -13.774 -0.328 5.375 1.00 98.19 100 LYS A O 1
ATOM 794 N N . LYS A 1 101 ? -14.498 0.763 7.204 1.00 97.62 101 LYS A N 1
ATOM 795 C CA . LYS A 1 101 ? -15.083 -0.423 7.839 1.00 97.62 101 LYS A CA 1
ATOM 796 C C . LYS A 1 101 ? -16.338 -0.851 7.073 1.00 97.62 101 LYS A C 1
ATOM 798 O O . LYS A 1 101 ? -17.175 -0.014 6.733 1.00 97.62 101 LYS A O 1
ATOM 803 N N . THR A 1 102 ? -16.461 -2.145 6.819 1.00 96.19 102 THR A N 1
ATOM 804 C CA . THR A 1 102 ? -17.605 -2.762 6.138 1.00 96.19 102 THR A CA 1
ATOM 805 C C . THR A 1 102 ? -18.269 -3.805 7.030 1.00 96.19 102 THR A C 1
ATOM 807 O O . THR A 1 102 ? -17.799 -4.090 8.137 1.00 96.19 102 THR A O 1
ATOM 810 N N . ASP A 1 103 ? -19.355 -4.392 6.530 1.00 88.81 103 ASP A N 1
ATOM 811 C CA . ASP A 1 103 ? -20.025 -5.504 7.192 1.00 88.81 103 ASP A CA 1
ATOM 812 C C . ASP A 1 103 ? -19.044 -6.653 7.444 1.00 88.81 103 ASP A C 1
ATOM 814 O O . ASP A 1 103 ? -18.136 -6.933 6.653 1.00 88.81 103 ASP A O 1
ATOM 818 N N . SER A 1 104 ? -19.190 -7.274 8.608 1.00 87.06 104 SER A N 1
ATOM 819 C CA . SER A 1 104 ? -18.295 -8.313 9.110 1.00 87.06 104 SER A CA 1
ATOM 820 C C . SER A 1 104 ? -19.081 -9.344 9.910 1.00 87.06 104 SER A C 1
ATOM 822 O O . SER A 1 104 ? -20.147 -9.052 10.449 1.00 87.06 104 SER A O 1
ATOM 824 N N . ALA A 1 105 ? -18.555 -10.568 9.961 1.00 85.75 105 ALA A N 1
ATOM 8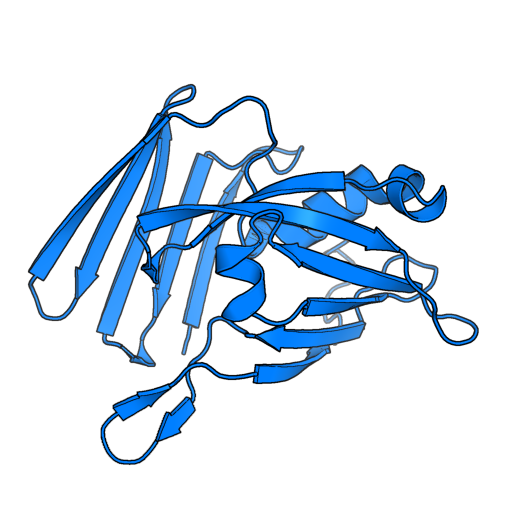25 C CA . ALA A 1 105 ? -19.089 -11.619 10.814 1.00 85.75 105 ALA A CA 1
ATOM 826 C C . ALA A 1 105 ? -18.902 -11.277 12.303 1.00 85.75 105 ALA A C 1
ATOM 828 O O . ALA A 1 105 ? -18.092 -10.420 12.668 1.00 85.75 105 ALA A O 1
ATOM 829 N N . ALA A 1 106 ? -19.618 -11.992 13.177 1.00 83.44 106 ALA A N 1
ATOM 830 C CA . ALA A 1 106 ? -19.406 -11.892 14.618 1.00 83.44 106 ALA A CA 1
ATOM 831 C C . ALA A 1 106 ? -17.923 -12.136 14.963 1.00 83.44 106 ALA A C 1
ATOM 833 O O . ALA A 1 106 ? -17.308 -13.074 14.457 1.00 83.44 106 ALA A O 1
ATOM 834 N N . ASN A 1 107 ? -17.360 -11.287 15.828 1.00 89.81 107 ASN A N 1
ATOM 835 C CA . ASN A 1 107 ? -15.952 -11.309 16.253 1.00 89.81 107 ASN A CA 1
ATOM 836 C C . ASN A 1 107 ? -14.915 -11.080 15.142 1.00 89.81 107 ASN A C 1
ATOM 838 O O . ASN A 1 107 ? -13.753 -11.453 15.299 1.00 89.81 107 ASN A O 1
ATOM 842 N N . GLN A 1 108 ? -15.301 -10.444 14.039 1.00 94.94 108 GLN A N 1
ATOM 843 C CA . GLN A 1 108 ? -14.370 -9.980 13.017 1.00 94.94 108 GLN A CA 1
ATOM 844 C C . GLN A 1 108 ? -14.628 -8.516 12.689 1.00 94.94 108 GLN A C 1
ATOM 846 O O . GLN A 1 108 ? -15.711 -7.980 12.912 1.00 94.94 108 GLN A O 1
ATOM 851 N N . ILE A 1 109 ? -13.607 -7.863 12.150 1.00 97.00 109 ILE A N 1
ATOM 852 C CA . ILE A 1 109 ? -13.667 -6.491 11.668 1.00 97.00 109 ILE A CA 1
ATOM 853 C C . ILE A 1 109 ? -13.136 -6.501 10.243 1.00 97.00 109 ILE A C 1
ATOM 855 O O . ILE A 1 109 ? -11.966 -6.802 10.017 1.00 97.00 109 ILE A O 1
ATOM 859 N N . ARG A 1 110 ? -13.997 -6.171 9.278 1.00 97.44 110 ARG A N 1
ATOM 860 C CA . ARG A 1 110 ? -13.625 -6.093 7.863 1.00 97.44 110 ARG A CA 1
ATOM 861 C C . ARG A 1 110 ? -13.389 -4.637 7.476 1.00 97.44 110 ARG A C 1
ATOM 863 O O . ARG A 1 110 ? -14.228 -3.772 7.735 1.00 97.44 110 ARG A O 1
ATOM 870 N N . ILE A 1 111 ? -12.234 -4.366 6.880 1.00 98.06 111 ILE A N 1
ATOM 871 C CA . ILE A 1 111 ? -11.849 -3.053 6.360 1.00 98.06 111 ILE A CA 1
ATOM 872 C C . ILE A 1 111 ? -11.625 -3.205 4.862 1.00 98.06 111 ILE A C 1
ATOM 874 O O . ILE A 1 111 ? -10.831 -4.034 4.426 1.00 98.06 111 ILE A O 1
ATOM 878 N N . GLN A 1 112 ? -12.333 -2.406 4.073 1.00 97.94 112 GLN A N 1
ATOM 879 C CA . GLN A 1 112 ? -12.180 -2.350 2.628 1.00 97.94 112 GLN A CA 1
ATOM 880 C C . GLN A 1 112 ? -11.244 -1.205 2.249 1.00 97.94 112 GLN A C 1
ATOM 882 O O . GLN A 1 112 ? -11.431 -0.078 2.707 1.00 97.94 112 GLN A O 1
ATOM 887 N N . MET A 1 113 ? -10.288 -1.493 1.371 1.00 97.19 113 MET A N 1
ATOM 888 C CA . MET A 1 113 ? -9.455 -0.529 0.664 1.00 97.19 113 MET A CA 1
ATOM 889 C C . MET A 1 113 ? -9.895 -0.466 -0.793 1.00 97.19 113 MET A C 1
ATOM 891 O O . MET A 1 113 ? -9.880 -1.483 -1.484 1.00 97.19 113 MET A O 1
ATOM 895 N N . LYS A 1 114 ? -10.247 0.721 -1.288 1.00 95.75 114 LYS A N 1
ATOM 896 C CA . LYS A 1 114 ? -10.611 0.899 -2.701 1.00 95.75 114 LYS A CA 1
ATOM 897 C C . LYS A 1 114 ? -9.983 2.148 -3.321 1.00 95.75 114 LYS A C 1
ATOM 899 O O . LYS A 1 114 ? -9.732 3.117 -2.595 1.00 95.75 114 LYS A O 1
ATOM 904 N N . PRO A 1 115 ? -9.732 2.155 -4.642 1.00 94.69 115 PRO A N 1
ATOM 905 C CA . PRO A 1 115 ? -9.250 3.344 -5.334 1.00 94.69 115 PRO A CA 1
ATOM 906 C C . PRO A 1 115 ? -10.255 4.500 -5.239 1.00 94.69 115 PRO A C 1
ATOM 908 O O . PRO A 1 115 ? -11.463 4.288 -5.321 1.00 94.69 115 PRO A O 1
ATOM 911 N N . THR A 1 116 ? -9.769 5.738 -5.127 1.00 93.56 116 THR A N 1
ATOM 912 C CA . THR A 1 116 ? -10.637 6.934 -5.137 1.00 93.56 116 THR A CA 1
ATOM 913 C C . THR A 1 116 ? -10.987 7.413 -6.547 1.00 93.56 116 THR A C 1
ATOM 915 O O . THR A 1 116 ? -11.909 8.204 -6.714 1.00 93.56 116 THR A O 1
ATOM 918 N N . SER A 1 117 ? -10.226 6.994 -7.562 1.00 88.06 117 SER A N 1
ATOM 919 C CA . SER A 1 117 ? -10.467 7.355 -8.964 1.00 88.06 117 SER A CA 1
ATOM 920 C C . SER A 1 117 ? -11.387 6.339 -9.631 1.00 88.06 117 SER A C 1
ATOM 922 O O . SER A 1 117 ? -11.087 5.144 -9.615 1.00 88.06 117 SER A O 1
ATOM 924 N N . PHE A 1 118 ? -12.445 6.823 -10.290 1.00 79.69 118 PHE A N 1
ATOM 925 C CA . PHE A 1 118 ? -13.393 5.982 -11.026 1.00 79.69 118 PHE A CA 1
ATOM 926 C C . PHE A 1 118 ? -12.701 5.132 -12.103 1.00 79.69 118 PHE A C 1
ATOM 928 O O . PHE A 1 118 ? -12.920 3.927 -12.182 1.00 79.69 118 PHE A O 1
ATOM 935 N N . VAL A 1 119 ? -11.785 5.728 -12.873 1.00 80.56 119 VAL A N 1
ATOM 936 C CA . VAL A 1 119 ? -11.045 5.013 -13.928 1.00 80.56 119 VAL A CA 1
ATOM 937 C C . VAL A 1 119 ? -10.197 3.882 -13.344 1.00 80.56 119 VAL A C 1
ATOM 939 O O . VAL A 1 119 ? -10.125 2.803 -13.920 1.00 80.56 119 VAL A O 1
ATOM 942 N N . ILE A 1 120 ? -9.586 4.095 -12.174 1.00 80.94 120 ILE A N 1
ATOM 943 C CA . ILE A 1 120 ? -8.774 3.060 -11.518 1.00 80.94 120 ILE A CA 1
ATOM 944 C C . ILE A 1 120 ? -9.670 1.968 -10.925 1.00 80.94 120 ILE A C 1
ATOM 946 O O . ILE A 1 120 ? -9.316 0.795 -11.002 1.00 80.94 120 ILE A O 1
ATOM 950 N N . SER A 1 121 ? -10.845 2.326 -10.398 1.00 84.00 121 SER A N 1
ATOM 951 C CA . SER A 1 121 ? -11.803 1.346 -9.870 1.00 84.00 121 SER A CA 1
ATOM 952 C C . SER A 1 121 ? -12.393 0.409 -10.930 1.00 84.00 121 SER A C 1
ATOM 954 O O . SER A 1 121 ? -12.910 -0.637 -10.569 1.00 84.00 121 SER A O 1
ATOM 956 N N . LEU A 1 122 ? -12.284 0.738 -12.224 1.00 80.19 122 LEU A N 1
ATOM 957 C CA . LEU A 1 122 ? -12.646 -0.178 -13.315 1.00 80.19 122 LEU A CA 1
ATOM 958 C C . LEU A 1 122 ? -11.580 -1.258 -13.578 1.00 80.19 122 LEU A C 1
ATOM 960 O O . LEU A 1 122 ? -11.860 -2.229 -14.271 1.00 80.19 122 LEU A O 1
ATOM 964 N N . LEU A 1 123 ? -10.352 -1.073 -13.077 1.00 80.56 123 LEU A N 1
ATOM 965 C CA . LEU A 1 123 ? -9.203 -1.952 -13.345 1.00 80.56 123 LEU A CA 1
ATOM 966 C C . LEU A 1 123 ? -8.776 -2.782 -12.129 1.00 80.56 123 LEU A C 1
ATOM 968 O O . LEU A 1 123 ? -8.088 -3.797 -12.277 1.00 80.56 123 LEU A O 1
ATOM 972 N N . VAL A 1 124 ? -9.108 -2.312 -10.927 1.00 81.56 124 VAL A N 1
ATOM 973 C CA . VAL A 1 124 ? -8.652 -2.901 -9.669 1.00 81.56 124 VA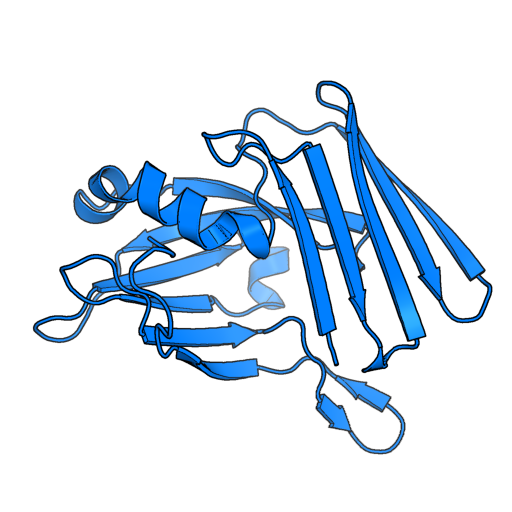L A CA 1
ATOM 974 C C . VAL A 1 124 ? -9.829 -3.017 -8.717 1.00 81.56 124 VAL A C 1
ATOM 976 O O . VAL A 1 124 ? -10.397 -2.004 -8.299 1.00 81.56 124 VAL A O 1
ATOM 979 N N . ASP A 1 125 ? -10.143 -4.257 -8.355 1.00 90.19 125 ASP A N 1
ATOM 980 C CA . ASP A 1 125 ? -11.153 -4.560 -7.352 1.00 90.19 125 ASP A CA 1
ATOM 981 C C . ASP A 1 125 ? -10.708 -4.100 -5.953 1.00 90.19 125 ASP A C 1
ATOM 983 O O . ASP A 1 125 ? -9.507 -4.036 -5.658 1.00 90.19 125 ASP A O 1
ATOM 987 N N . PRO A 1 126 ? -11.655 -3.773 -5.058 1.00 94.12 126 PRO A N 1
ATOM 988 C CA . PRO A 1 126 ? -11.339 -3.470 -3.671 1.00 94.12 126 PRO A CA 1
ATOM 989 C C . PRO A 1 126 ? -10.623 -4.626 -2.965 1.00 94.12 126 PRO A C 1
ATOM 991 O O . PRO A 1 126 ? -10.999 -5.789 -3.104 1.00 94.12 126 PRO A O 1
ATOM 994 N N . ILE A 1 127 ? -9.650 -4.283 -2.124 1.00 95.81 127 ILE A N 1
ATOM 995 C CA . ILE A 1 127 ? -8.964 -5.232 -1.245 1.00 95.81 127 ILE A CA 1
ATOM 996 C C . ILE A 1 127 ? -9.681 -5.238 0.104 1.00 95.81 127 ILE A C 1
ATOM 998 O O . ILE A 1 127 ? -10.042 -4.182 0.630 1.00 95.81 127 ILE A O 1
ATOM 1002 N N . HIS A 1 128 ? -9.877 -6.415 0.682 1.00 97.12 128 HIS A N 1
ATOM 1003 C CA . HIS A 1 128 ? -10.497 -6.580 1.988 1.00 97.12 128 HIS A CA 1
ATOM 1004 C C . HIS A 1 128 ? -9.504 -7.147 2.989 1.00 97.12 128 HIS A C 1
ATOM 1006 O O . HIS A 1 128 ? -8.865 -8.164 2.746 1.00 97.12 128 HIS A O 1
ATOM 1012 N N . PHE A 1 129 ? -9.429 -6.502 4.143 1.00 97.00 129 PHE A N 1
ATOM 1013 C CA . PHE A 1 129 ? -8.610 -6.917 5.268 1.00 97.00 129 PHE A CA 1
ATOM 1014 C C . PHE A 1 129 ? -9.531 -7.341 6.403 1.00 97.00 129 PHE A C 1
ATOM 1016 O O . PHE A 1 129 ? -10.457 -6.603 6.757 1.00 97.00 129 PHE A O 1
ATOM 1023 N N . THR A 1 130 ? -9.272 -8.507 6.983 1.00 96.75 130 THR A N 1
ATOM 1024 C CA . THR A 1 130 ? -10.024 -9.015 8.133 1.00 96.75 130 THR A CA 1
ATOM 1025 C C . THR A 1 130 ? -9.141 -8.993 9.364 1.00 96.75 130 THR A C 1
ATOM 1027 O O . THR A 1 130 ? -8.056 -9.578 9.378 1.00 96.75 130 THR A O 1
ATOM 1030 N N . PHE A 1 131 ? -9.642 -8.351 10.410 1.00 95.88 131 PHE A N 1
ATOM 1031 C CA . PHE A 1 131 ? -9.000 -8.240 11.708 1.00 95.88 131 PHE A CA 1
ATOM 1032 C C . PHE A 1 131 ? -9.840 -8.915 12.792 1.00 95.88 131 PHE A C 1
ATOM 1034 O O . PHE A 1 131 ? -11.069 -8.976 12.699 1.00 95.88 131 PHE A O 1
ATOM 1041 N N . LEU A 1 132 ? -9.177 -9.369 13.850 1.00 94.38 132 LEU A N 1
ATOM 1042 C CA . LEU A 1 132 ? -9.818 -9.711 15.117 1.00 94.38 132 LEU A CA 1
ATOM 1043 C C . LEU A 1 132 ? -10.071 -8.444 15.961 1.00 94.38 132 LEU A C 1
ATOM 1045 O O . LEU A 1 132 ? -9.492 -7.389 15.682 1.00 94.38 132 LEU A O 1
ATOM 1049 N N . PRO A 1 133 ? -10.915 -8.515 17.012 1.00 92.44 133 PRO A N 1
ATOM 1050 C CA . PRO A 1 133 ? -11.212 -7.366 17.872 1.00 92.44 133 PRO A CA 1
ATOM 1051 C C . PRO A 1 133 ? -9.981 -6.755 18.559 1.00 92.44 133 PRO A C 1
ATOM 1053 O O . PRO A 1 133 ? -9.983 -5.568 18.874 1.00 92.44 133 PRO A O 1
ATOM 1056 N N . ASP A 1 134 ? -8.919 -7.541 18.755 1.00 92.31 134 ASP A N 1
ATOM 1057 C CA . ASP A 1 134 ? -7.635 -7.101 19.315 1.00 92.31 134 ASP A CA 1
ATOM 1058 C C . ASP A 1 134 ? -6.700 -6.439 18.283 1.00 92.31 134 ASP A C 1
ATOM 1060 O O . ASP A 1 134 ? -5.532 -6.186 18.580 1.00 92.31 134 ASP A O 1
ATOM 1064 N N . LYS A 1 135 ? -7.227 -6.124 17.091 1.00 93.81 135 LYS A N 1
ATOM 1065 C CA . LYS A 1 135 ? -6.540 -5.517 15.940 1.00 93.81 135 LYS A CA 1
ATOM 1066 C C . LYS A 1 135 ? -5.593 -6.451 15.188 1.00 93.81 135 LYS A C 1
ATOM 1068 O O . LYS A 1 135 ? -4.948 -6.000 14.249 1.00 93.81 135 LYS A O 1
ATOM 1073 N N . THR A 1 136 ? -5.540 -7.740 15.519 1.00 92.12 136 THR A N 1
ATOM 1074 C CA . THR A 1 136 ? -4.713 -8.708 14.785 1.00 92.12 136 THR A CA 1
ATOM 1075 C C . THR A 1 136 ? -5.235 -8.909 13.360 1.00 92.12 136 THR A C 1
ATOM 1077 O O . THR A 1 136 ? -6.384 -9.314 13.185 1.00 92.12 136 THR A O 1
ATOM 1080 N N . LEU A 1 137 ? -4.397 -8.679 12.341 1.00 93.56 137 LEU A N 1
ATOM 1081 C CA . LEU A 1 137 ? -4.697 -9.035 10.946 1.00 93.56 137 LEU A CA 1
ATOM 1082 C C . LEU A 1 137 ? -4.681 -10.560 10.781 1.00 93.56 137 LEU A C 1
ATOM 1084 O O . LEU A 1 137 ? -3.690 -11.206 11.119 1.00 93.56 137 LEU A O 1
ATOM 1088 N N . VAL A 1 138 ? -5.759 -11.126 10.236 1.00 94.50 138 VAL A N 1
ATOM 1089 C CA . VAL A 1 138 ? -5.892 -12.580 10.027 1.00 94.50 138 VAL A CA 1
ATOM 1090 C C . VAL A 1 138 ? -6.064 -12.971 8.568 1.00 94.50 138 VAL A C 1
ATOM 1092 O O . VAL A 1 138 ? -5.668 -14.076 8.196 1.00 94.50 138 VAL A O 1
ATOM 1095 N N . SER A 1 139 ? -6.601 -12.086 7.725 1.00 95.44 139 SER A N 1
ATOM 1096 C CA . SER A 1 139 ? -6.671 -12.352 6.290 1.00 95.44 139 SER A CA 1
ATOM 1097 C C . SER A 1 139 ? -6.647 -11.096 5.427 1.00 95.44 139 SER A C 1
ATOM 1099 O O . SER A 1 139 ? -7.091 -10.025 5.849 1.00 95.44 139 SER A O 1
ATOM 1101 N N . LEU A 1 140 ? -6.191 -11.272 4.189 1.00 95.56 140 LEU A N 1
ATOM 1102 C CA . LEU A 1 140 ? -6.307 -10.315 3.091 1.00 95.56 140 LEU A CA 1
ATOM 1103 C C . LEU A 1 140 ? -6.957 -11.018 1.901 1.00 95.56 140 LEU A C 1
ATOM 1105 O O . LEU A 1 140 ? -6.587 -12.137 1.566 1.00 95.56 140 LEU A O 1
ATOM 1109 N N . GLU A 1 141 ? -7.912 -10.358 1.260 1.00 96.38 141 GLU A N 1
ATOM 1110 C CA . GLU A 1 141 ? -8.561 -10.816 0.034 1.00 96.38 141 GLU A CA 1
ATOM 1111 C C . GLU A 1 141 ? -8.476 -9.712 -1.023 1.00 96.38 141 GLU A C 1
ATOM 1113 O O . GLU A 1 141 ? -9.029 -8.626 -0.834 1.00 96.38 141 GLU A O 1
ATOM 1118 N N . GLY A 1 142 ? -7.780 -9.973 -2.128 1.00 94.62 142 GLY A N 1
ATOM 1119 C CA . GLY A 1 142 ? -7.655 -9.030 -3.238 1.00 94.62 142 GLY A CA 1
ATOM 1120 C C . GLY A 1 142 ? -6.326 -9.147 -3.977 1.00 94.62 142 GLY A C 1
ATOM 1121 O O . GLY A 1 142 ? -5.616 -10.147 -3.862 1.00 94.62 142 GLY A O 1
ATOM 1122 N N . ARG A 1 143 ? -5.994 -8.110 -4.752 1.00 92.44 143 ARG A N 1
ATOM 1123 C CA . ARG A 1 143 ? -4.761 -8.066 -5.543 1.00 92.44 143 ARG A CA 1
ATOM 1124 C C . ARG A 1 143 ? -3.530 -7.918 -4.663 1.00 92.44 143 ARG A C 1
ATOM 1126 O O . ARG A 1 143 ? -3.454 -6.986 -3.863 1.00 92.44 143 ARG A O 1
ATOM 1133 N N . VAL A 1 144 ? -2.540 -8.779 -4.881 1.00 92.12 144 VAL A N 1
ATOM 1134 C CA . VAL A 1 144 ? -1.291 -8.796 -4.112 1.00 92.12 144 VAL A CA 1
ATOM 1135 C C . VAL A 1 144 ? -0.075 -8.475 -4.992 1.00 92.12 144 VAL A C 1
ATOM 1137 O O . VAL A 1 144 ? -0.125 -8.650 -6.214 1.00 92.12 144 VAL A O 1
ATOM 1140 N N . PRO A 1 145 ? 1.037 -7.983 -4.413 1.00 90.25 145 PRO A N 1
ATOM 1141 C CA . PRO A 1 145 ? 2.227 -7.662 -5.200 1.00 90.25 145 PRO A CA 1
ATOM 1142 C C . PRO A 1 145 ? 2.923 -8.866 -5.882 1.00 90.25 145 PRO A C 1
ATOM 1144 O O . PRO A 1 145 ? 3.432 -8.684 -6.999 1.00 90.25 145 PRO A O 1
ATOM 1147 N N . PRO A 1 146 ? 2.973 -10.087 -5.291 1.00 92.62 146 PRO A N 1
ATOM 1148 C CA . PRO A 1 146 ? 3.439 -11.279 -5.997 1.00 92.62 146 PRO A CA 1
ATOM 1149 C C . PRO A 1 146 ? 2.670 -11.533 -7.298 1.00 92.62 146 PRO A C 1
ATOM 1151 O O . PRO A 1 146 ? 1.488 -11.232 -7.415 1.00 92.62 146 PRO A O 1
ATOM 1154 N N . LYS A 1 147 ? 3.348 -12.106 -8.293 1.00 93.50 147 LYS A N 1
ATOM 1155 C CA . LYS A 1 147 ? 2.756 -12.440 -9.597 1.00 93.50 147 LYS A CA 1
ATOM 1156 C C . LYS A 1 147 ? 2.462 -13.928 -9.713 1.00 93.50 147 LYS A C 1
ATOM 1158 O O . LYS A 1 147 ? 3.120 -14.749 -9.074 1.00 93.50 147 LYS A O 1
ATOM 1163 N N . ILE A 1 148 ? 1.538 -14.285 -10.598 1.00 94.81 148 ILE A N 1
ATOM 1164 C CA . ILE A 1 148 ? 1.312 -15.674 -11.007 1.00 94.81 148 ILE A CA 1
ATOM 1165 C C . ILE A 1 148 ? 1.852 -15.894 -12.418 1.00 94.81 148 ILE A C 1
ATOM 1167 O O . ILE A 1 148 ? 1.686 -15.049 -13.298 1.00 94.81 148 ILE A O 1
ATOM 1171 N N . LYS A 1 149 ? 2.531 -17.022 -12.636 1.00 93.94 149 LYS A N 1
ATOM 1172 C CA . LYS A 1 149 ? 3.040 -17.379 -13.962 1.00 93.94 149 LYS A CA 1
ATOM 1173 C C . LYS A 1 149 ? 1.887 -17.907 -14.817 1.00 93.94 149 LYS A C 1
ATOM 1175 O O . LYS A 1 149 ? 1.214 -18.853 -14.413 1.00 93.94 149 LYS A O 1
ATOM 1180 N N . LYS A 1 150 ? 1.662 -17.311 -15.988 1.00 92.69 150 LYS A N 1
ATOM 1181 C CA . LYS A 1 150 ? 0.686 -17.754 -16.994 1.00 92.69 150 LYS A CA 1
ATOM 1182 C C . LYS A 1 150 ? 1.431 -18.062 -18.289 1.00 92.69 150 LYS A C 1
ATOM 1184 O O . LYS A 1 150 ? 1.763 -17.167 -19.058 1.00 92.69 150 LYS A O 1
ATOM 1189 N N . GLY A 1 151 ? 1.738 -19.341 -18.505 1.00 91.81 151 GLY A N 1
ATOM 1190 C CA . GLY A 1 151 ? 2.598 -19.764 -19.612 1.00 91.81 151 GLY A CA 1
ATOM 1191 C C . GLY A 1 151 ? 4.008 -19.182 -19.471 1.00 91.81 151 GLY A C 1
ATOM 1192 O O . GLY A 1 151 ? 4.697 -19.456 -18.484 1.00 91.81 151 GLY A O 1
ATOM 1193 N N . ASN A 1 152 ? 4.417 -18.371 -20.448 1.00 90.75 152 ASN A N 1
ATOM 1194 C CA . ASN A 1 152 ? 5.713 -17.687 -20.445 1.00 90.75 152 ASN A CA 1
ATOM 1195 C C . ASN A 1 152 ? 5.671 -16.294 -19.798 1.00 90.75 152 ASN A C 1
ATOM 1197 O O . ASN A 1 152 ? 6.732 -15.729 -19.540 1.00 90.75 152 ASN A O 1
ATOM 1201 N N . ASP A 1 153 ? 4.480 -15.781 -19.483 1.00 91.81 153 ASP A N 1
ATOM 1202 C CA . ASP A 1 153 ? 4.284 -14.431 -18.961 1.00 91.81 153 ASP A CA 1
ATOM 1203 C C . ASP A 1 153 ? 3.933 -14.423 -17.468 1.00 91.81 153 ASP A C 1
ATOM 1205 O O . ASP A 1 153 ? 3.593 -15.442 -16.855 1.00 91.81 153 ASP A O 1
ATOM 1209 N N . TRP A 1 154 ? 4.004 -13.234 -16.873 1.00 92.94 154 TRP A N 1
ATOM 1210 C CA . TRP A 1 154 ? 3.573 -12.968 -15.505 1.00 92.94 154 TRP A CA 1
ATOM 1211 C C . TRP A 1 154 ? 2.293 -12.142 -15.513 1.00 92.94 154 TRP A C 1
ATOM 1213 O O . TRP A 1 154 ? 2.208 -11.129 -16.202 1.00 92.94 154 TRP A O 1
ATOM 1223 N N . ALA A 1 155 ? 1.320 -12.551 -14.708 1.00 92.44 155 ALA A N 1
ATOM 1224 C CA . ALA A 1 155 ? 0.067 -11.837 -14.523 1.00 92.44 155 ALA A CA 1
ATOM 1225 C C . ALA A 1 155 ? -0.105 -11.388 -13.070 1.00 92.44 155 ALA A C 1
ATOM 1227 O O . ALA A 1 155 ? 0.526 -11.929 -12.153 1.00 92.44 155 ALA A O 1
ATOM 1228 N N . ASP A 1 156 ? -0.981 -10.405 -12.874 1.00 91.94 156 ASP A N 1
ATOM 1229 C CA . ASP A 1 156 ? -1.465 -10.037 -11.548 1.00 91.94 156 ASP A CA 1
ATOM 1230 C C . ASP A 1 156 ? -2.094 -11.250 -10.855 1.00 91.94 156 ASP A C 1
ATOM 1232 O O . ASP A 1 156 ? -2.731 -12.096 -11.492 1.00 91.94 156 ASP A O 1
ATOM 1236 N N . LEU A 1 157 ? -1.866 -11.331 -9.547 1.00 93.00 157 LEU A N 1
ATOM 1237 C CA . LEU A 1 157 ? -2.424 -12.352 -8.682 1.00 93.00 157 LEU A CA 1
ATOM 1238 C C . LEU A 1 157 ? -3.443 -11.694 -7.757 1.00 93.00 157 LEU A C 1
ATOM 1240 O O . LEU A 1 157 ? -3.099 -10.804 -6.979 1.00 93.00 157 LEU A O 1
ATOM 1244 N N . ASP A 1 158 ? -4.674 -12.180 -7.832 1.00 93.81 158 ASP A N 1
ATOM 1245 C CA . ASP A 1 158 ? -5.686 -11.949 -6.812 1.00 93.81 158 ASP A CA 1
ATOM 1246 C C . ASP A 1 158 ? -5.671 -13.171 -5.886 1.00 93.81 158 ASP A C 1
ATOM 1248 O O . ASP A 1 158 ? -5.753 -14.313 -6.348 1.00 93.81 158 ASP A O 1
ATOM 1252 N N . ALA A 1 159 ? -5.463 -12.937 -4.593 1.00 94.56 159 ALA A N 1
ATOM 1253 C CA . ALA A 1 159 ? -5.210 -13.982 -3.612 1.00 94.56 159 ALA A CA 1
ATOM 1254 C C . ALA A 1 159 ? -6.064 -13.810 -2.357 1.00 94.56 159 ALA A C 1
ATOM 1256 O O . ALA A 1 159 ? -6.525 -12.718 -2.020 1.00 94.56 159 ALA A O 1
ATOM 1257 N N . TYR A 1 160 ? -6.219 -14.928 -1.651 1.00 96.06 160 TYR A N 1
ATOM 1258 C CA . TYR A 1 160 ? -6.660 -14.966 -0.268 1.00 96.06 160 TYR A CA 1
ATOM 1259 C C . TYR A 1 160 ? -5.464 -15.360 0.602 1.00 96.06 160 TYR A C 1
ATOM 1261 O O . TYR A 1 160 ? -4.988 -16.496 0.545 1.00 96.06 160 TYR A O 1
ATOM 1269 N N . GLU A 1 161 ? -4.948 -14.411 1.374 1.00 94.31 161 GLU A N 1
ATOM 1270 C CA . GLU A 1 161 ? -3.808 -14.606 2.264 1.00 94.31 161 GLU A CA 1
ATOM 1271 C C . GLU A 1 161 ? -4.293 -14.812 3.695 1.00 94.31 161 GLU A C 1
ATOM 1273 O O . GLU A 1 161 ? -5.164 -14.086 4.176 1.00 94.31 161 GLU A O 1
ATOM 1278 N N . ILE A 1 162 ? -3.698 -15.779 4.392 1.00 94.00 162 ILE A N 1
ATOM 1279 C CA . ILE A 1 162 ? -3.935 -16.017 5.816 1.00 94.00 162 ILE A CA 1
ATOM 1280 C C . ILE A 1 162 ? -2.687 -15.598 6.577 1.00 94.00 162 ILE A C 1
ATOM 1282 O O . ILE A 1 162 ? -1.587 -16.087 6.310 1.00 94.00 162 ILE A O 1
ATOM 1286 N N . TYR A 1 163 ? -2.874 -14.720 7.553 1.00 90.69 163 TYR A N 1
ATOM 1287 C CA . TYR A 1 163 ? -1.798 -14.224 8.393 1.00 90.69 163 TYR A CA 1
ATOM 1288 C C . TYR A 1 163 ? -1.736 -15.029 9.686 1.00 90.69 163 TYR A C 1
ATOM 1290 O O . TYR A 1 163 ? -2.739 -15.253 10.363 1.00 90.69 163 TYR A O 1
ATOM 1298 N N . LYS A 1 164 ? -0.523 -15.444 10.050 1.00 85.62 164 LYS A N 1
ATOM 1299 C CA . LYS A 1 164 ? -0.217 -16.000 11.366 1.00 85.62 164 LYS A CA 1
ATOM 1300 C C . LYS A 1 164 ? 0.820 -15.104 12.021 1.00 85.62 164 LYS A C 1
ATOM 1302 O O . LYS A 1 164 ? 1.946 -15.015 11.536 1.00 85.62 164 LYS A O 1
ATOM 1307 N N . SER A 1 165 ? 0.454 -14.458 13.126 1.00 76.12 165 SER A N 1
ATOM 1308 C CA . SER A 1 165 ? 1.438 -13.734 13.929 1.00 76.12 165 SER A CA 1
ATOM 1309 C C . SER A 1 165 ? 2.413 -14.734 14.554 1.00 76.12 165 SER A C 1
ATOM 1311 O O . SER A 1 165 ? 2.005 -15.672 15.240 1.00 76.12 165 SER A O 1
ATOM 1313 N N . VAL A 1 166 ? 3.702 -14.558 14.269 1.00 76.94 166 VAL A N 1
ATOM 1314 C CA . VAL A 1 166 ? 4.793 -15.406 14.782 1.00 76.94 166 VAL A CA 1
ATOM 1315 C C . VAL A 1 166 ? 5.644 -14.697 15.839 1.00 76.94 166 VAL A C 1
ATOM 1317 O O . VAL A 1 166 ? 6.561 -15.302 16.386 1.00 76.94 166 VAL A O 1
ATOM 1320 N N . ALA A 1 167 ? 5.328 -13.440 16.172 1.00 62.53 167 ALA A N 1
ATOM 1321 C CA . ALA A 1 167 ? 5.996 -12.680 17.223 1.00 62.53 167 ALA A CA 1
ATOM 1322 C C . ALA A 1 167 ? 5.003 -11.726 17.921 1.00 62.53 167 ALA A C 1
ATOM 1324 O O . ALA A 1 167 ? 4.381 -10.911 17.241 1.00 62.53 167 ALA A O 1
ATOM 1325 N N . PRO A 1 168 ? 4.894 -11.743 19.266 1.00 54.59 168 PRO A N 1
ATOM 1326 C CA . PRO A 1 168 ? 3.997 -10.850 20.013 1.00 54.59 168 PRO A CA 1
ATOM 1327 C C . PRO A 1 168 ? 4.275 -9.349 19.819 1.00 54.59 168 PRO A C 1
ATOM 1329 O O . PRO A 1 168 ? 3.415 -8.527 20.121 1.00 54.59 168 PRO A O 1
ATOM 1332 N N . ALA A 1 169 ? 5.485 -9.004 19.363 1.00 52.00 169 ALA A N 1
ATOM 1333 C CA . ALA A 1 169 ? 5.992 -7.636 19.267 1.00 52.00 169 ALA A CA 1
ATOM 1334 C C . ALA A 1 169 ? 5.676 -6.925 17.938 1.00 52.00 169 ALA A C 1
ATOM 1336 O O . ALA A 1 169 ? 5.884 -5.720 17.849 1.00 52.00 169 ALA A O 1
ATOM 1337 N N . PHE A 1 170 ? 5.174 -7.633 16.919 1.00 45.47 170 PHE A N 1
ATOM 1338 C CA . PHE A 1 170 ? 4.620 -6.990 15.723 1.00 45.47 170 PHE A CA 1
ATOM 1339 C C . PHE A 1 170 ? 3.148 -6.655 15.997 1.00 45.47 170 PHE A C 1
ATOM 1341 O O . PHE A 1 170 ? 2.253 -7.463 15.743 1.00 45.47 170 PHE A O 1
ATOM 1348 N N . ARG A 1 171 ? 2.923 -5.483 16.596 1.00 45.38 171 ARG A N 1
ATOM 1349 C CA . ARG A 1 171 ? 1.613 -4.855 16.797 1.00 45.38 171 ARG A CA 1
ATOM 1350 C C . ARG A 1 171 ? 1.648 -3.425 16.292 1.00 45.38 171 ARG A C 1
ATOM 1352 O O . ARG A 1 171 ? 2.684 -2.761 16.509 1.00 45.38 171 ARG A O 1
#

Foldseek 3Di:
DKDWDFDADPLLQTAKIWIDQVVQQKIKMWGDDPQKIKIWMDGPNDIDIDIDGHDPFGEDEPVSVLSVCVVCVVCQVVFHKHKHWYDDNVVNDTFIKIWHWDDDDPQKTKIWIAGPDPVVCVVFPIKIWIAGPVSHTFWIFGWDPHWDDDPPDTDTDGDIDGDDDPDPPPD

Sequence (171 aa):
MLIELAAHDTGYKVREFTENQFQLGKVSKMTVEGNKLRFYSLAGGKEKSAEETLGSLPLVVGPTFYGFVYNNWDSLMAGKTVKFRYCVLARMETVGFELKKTDSAANQIRIQMKPTSFVISLLVDPIHFTFLPDKTLVSLEGRVPPKIKKGNDWADLDAYEIYKSVAPAFR